Protein AF-A0A816AQZ8-F1 (afdb_monomer_lite)

InterPro domains:
  IPR000791 Acetate transporter GPR1/Ato2/SatP-like [PF01184] (12-107)
  IPR051633 Acetate Uptake Transporter [PTHR31123] (12-104)

Secondary structure (DSSP, 8-state):
---TT----TTS-HHHHHHHHHIIIIIIHHHHHHHHHHTT-HHHHHHHHHHHT----TTSS--HHHHHHHHHHHHHHHHHHHHHHHHHHTTT-HHHHHHHHHHHHHHHHHHHHHHHHHHHHHHHHHHHHHHHHHHHHHHHHTT--

Structure (mmCIF, N/CA/C/O backbone):
data_AF-A0A816AQZ8-F1
#
_entry.id   AF-A0A816AQZ8-F1
#
loop_
_atom_site.group_PDB
_atom_site.id
_atom_site.type_symbol
_atom_site.label_atom_id
_atom_site.label_alt_id
_atom_site.label_comp_id
_atom_site.label_asym_id
_atom_site.label_entity_id
_atom_site.label_seq_id
_atom_site.pdbx_PDB_ins_code
_atom_site.Cartn_x
_atom_site.Cartn_y
_atom_site.Cartn_z
_atom_site.occupancy
_atom_site.B_iso_or_equiv
_atom_site.auth_seq_id
_atom_site.auth_comp_id
_atom_site.auth_asym_id
_atom_site.auth_atom_id
_atom_site.pdbx_PDB_model_num
ATOM 1 N N . MET A 1 1 ? 8.829 12.013 -13.006 1.00 34.62 1 MET A N 1
ATOM 2 C CA . MET A 1 1 ? 8.216 11.063 -12.056 1.00 34.62 1 MET A CA 1
ATOM 3 C C . MET A 1 1 ? 6.774 10.877 -12.500 1.00 34.62 1 MET A C 1
ATOM 5 O O . MET A 1 1 ? 5.992 11.811 -12.401 1.00 34.62 1 MET A O 1
ATOM 9 N N . TYR A 1 2 ? 6.488 9.762 -13.171 1.00 32.59 2 TYR A N 1
ATOM 10 C CA . TYR A 1 2 ? 5.207 9.521 -13.833 1.00 32.59 2 TYR A CA 1
ATOM 11 C C . TYR A 1 2 ? 4.235 8.936 -12.803 1.00 32.59 2 TYR A C 1
ATOM 13 O O . TYR A 1 2 ? 4.314 7.758 -12.476 1.00 32.59 2 TYR A O 1
ATOM 21 N N . ILE A 1 3 ? 3.373 9.782 -12.241 1.00 45.16 3 ILE A N 1
ATOM 22 C CA . ILE A 1 3 ? 2.180 9.353 -11.505 1.00 45.16 3 ILE A CA 1
ATOM 23 C C . ILE A 1 3 ? 1.029 9.481 -12.505 1.00 45.16 3 ILE A C 1
ATOM 25 O O . ILE A 1 3 ? 0.840 10.543 -13.101 1.00 45.16 3 ILE A O 1
ATOM 29 N N . ALA A 1 4 ? 0.325 8.378 -12.744 1.00 57.41 4 ALA A N 1
ATOM 30 C CA . ALA A 1 4 ? -0.730 8.256 -13.740 1.00 57.41 4 ALA A CA 1
ATOM 31 C C . ALA A 1 4 ? -1.744 9.419 -13.679 1.00 57.41 4 ALA A C 1
ATOM 33 O O . ALA A 1 4 ? -2.373 9.660 -12.652 1.00 57.41 4 ALA A O 1
ATOM 34 N N . GLY A 1 5 ? -1.912 10.121 -14.806 1.00 43.41 5 GLY A N 1
ATOM 35 C CA . GLY A 1 5 ? -3.093 10.944 -15.098 1.00 43.41 5 GLY A CA 1
ATOM 36 C C . GLY A 1 5 ? -3.050 12.438 -14.752 1.00 43.41 5 GLY A C 1
ATOM 37 O O . GLY A 1 5 ? -3.930 13.159 -15.211 1.00 43.41 5 GLY A O 1
ATOM 38 N N . ALA A 1 6 ? -2.049 12.947 -14.029 1.00 41.59 6 ALA A N 1
ATOM 39 C CA . ALA A 1 6 ? -1.902 14.388 -13.794 1.00 41.59 6 ALA A CA 1
ATOM 40 C C . ALA A 1 6 ? -0.640 14.919 -14.485 1.00 41.59 6 ALA A C 1
ATOM 42 O O . ALA A 1 6 ? 0.454 14.891 -13.922 1.00 41.59 6 ALA A O 1
ATOM 43 N N . THR A 1 7 ? -0.782 15.417 -15.717 1.00 42.06 7 THR A N 1
ATOM 44 C CA . THR A 1 7 ? 0.253 16.195 -16.418 1.00 42.06 7 THR A CA 1
ATOM 45 C C . THR A 1 7 ? 0.431 17.546 -15.729 1.00 42.06 7 THR A C 1
ATOM 47 O O . THR A 1 7 ? -0.045 18.579 -16.194 1.00 42.06 7 THR A O 1
ATOM 50 N N . VAL A 1 8 ? 1.110 17.540 -14.584 1.00 50.09 8 VAL A N 1
ATOM 51 C CA . VAL A 1 8 ? 1.667 18.759 -14.008 1.00 50.09 8 VAL A CA 1
ATOM 52 C C . VAL A 1 8 ? 2.972 19.036 -14.757 1.00 50.09 8 VAL A C 1
ATOM 54 O O . VAL A 1 8 ? 3.834 18.153 -14.813 1.00 50.09 8 VAL A O 1
ATOM 57 N N . PRO A 1 9 ? 3.126 20.212 -15.386 1.00 42.53 9 PRO A N 1
ATOM 58 C CA . PRO A 1 9 ? 4.365 20.560 -16.059 1.00 42.53 9 PRO A CA 1
ATOM 59 C C . PRO A 1 9 ? 5.536 20.468 -15.073 1.00 42.53 9 PRO A C 1
ATOM 61 O O . PRO A 1 9 ? 5.436 20.877 -13.919 1.00 42.53 9 PRO A O 1
ATOM 64 N N . ILE A 1 10 ? 6.668 19.959 -15.558 1.00 52.16 10 ILE A N 1
ATOM 65 C CA . ILE A 1 10 ? 7.973 19.810 -14.878 1.00 52.16 10 ILE A CA 1
ATOM 66 C C . ILE A 1 10 ? 8.546 21.102 -14.247 1.00 52.16 10 ILE A C 1
ATOM 68 O O . ILE A 1 10 ? 9.658 21.094 -13.730 1.00 52.16 10 ILE A O 1
ATOM 72 N N . SER A 1 11 ? 7.796 22.205 -14.254 1.00 45.22 11 SER A N 1
ATOM 73 C CA . SER A 1 11 ? 8.084 23.452 -13.548 1.00 45.22 11 SER A CA 1
ATOM 74 C C . SER A 1 11 ? 7.637 23.457 -12.078 1.00 45.22 11 SER A C 1
ATOM 76 O O . SER A 1 11 ? 7.981 24.388 -11.350 1.00 45.22 11 SER A O 1
ATOM 78 N N . THR A 1 12 ? 6.909 22.444 -11.591 1.00 55.56 12 THR A N 1
ATOM 79 C CA . THR A 1 12 ? 6.636 22.315 -10.150 1.00 55.56 12 THR A CA 1
ATOM 80 C C . THR A 1 12 ? 7.819 21.698 -9.415 1.00 55.56 12 THR A C 1
ATOM 82 O O . THR A 1 12 ? 8.184 20.546 -9.638 1.00 55.56 12 THR A O 1
ATOM 85 N N . SER A 1 13 ? 8.388 22.490 -8.512 1.00 56.31 13 SER A N 1
ATOM 86 C CA . SER A 1 13 ? 9.528 22.168 -7.659 1.00 56.31 13 SER A CA 1
ATOM 87 C C . SER A 1 13 ? 9.446 20.755 -7.032 1.00 56.31 13 SER A C 1
ATOM 89 O O . SER A 1 13 ? 8.546 20.505 -6.219 1.00 56.31 13 SER A O 1
ATOM 91 N N . PRO A 1 14 ? 10.376 19.827 -7.350 1.00 61.72 14 PRO A N 1
ATOM 92 C CA . PRO A 1 14 ? 10.356 18.443 -6.852 1.00 61.72 14 PRO A CA 1
ATOM 93 C C . PRO A 1 14 ? 10.441 18.350 -5.319 1.00 61.72 14 PRO A C 1
ATOM 95 O O . PRO A 1 14 ? 10.043 17.347 -4.728 1.00 61.72 14 PRO A O 1
ATOM 98 N N . TYR A 1 15 ? 10.889 19.419 -4.657 1.00 63.31 15 TYR A N 1
ATOM 99 C CA . TYR A 1 15 ? 11.005 19.505 -3.204 1.00 63.31 15 TYR A CA 1
ATOM 100 C C . TYR A 1 15 ? 9.649 19.437 -2.483 1.00 63.31 15 TYR A C 1
ATOM 102 O O . TYR A 1 15 ? 9.572 18.888 -1.386 1.00 63.31 15 TYR A O 1
ATOM 110 N N . ILE A 1 16 ? 8.565 19.928 -3.098 1.00 70.31 16 ILE A N 1
ATOM 111 C CA . ILE A 1 16 ? 7.224 19.896 -2.483 1.00 70.31 16 ILE A CA 1
ATOM 112 C C . ILE A 1 16 ? 6.668 18.466 -2.477 1.00 70.31 16 ILE A C 1
ATOM 114 O O . ILE A 1 16 ? 6.091 18.024 -1.484 1.00 70.31 16 ILE A O 1
ATOM 118 N N . ALA A 1 17 ? 6.867 17.728 -3.573 1.00 69.25 17 ALA A N 1
ATOM 119 C CA . ALA A 1 17 ? 6.461 16.329 -3.672 1.00 69.25 17 ALA A CA 1
ATOM 120 C C . ALA A 1 17 ? 7.267 15.449 -2.704 1.00 69.25 17 ALA A C 1
ATOM 122 O O . ALA A 1 17 ? 6.688 14.623 -2.002 1.00 69.25 17 ALA A O 1
ATOM 123 N N . MET A 1 18 ? 8.578 15.694 -2.602 1.00 68.69 18 MET A N 1
ATOM 124 C CA . MET A 1 18 ? 9.461 14.990 -1.670 1.00 68.69 18 MET A CA 1
ATOM 125 C C . MET A 1 18 ? 9.086 15.257 -0.205 1.00 68.69 18 MET A C 1
ATOM 127 O O . MET A 1 18 ? 9.017 14.326 0.593 1.00 68.69 18 MET A O 1
ATOM 131 N N . GLY A 1 19 ? 8.794 16.514 0.151 1.00 71.75 19 GLY A N 1
ATOM 132 C CA . GLY A 1 19 ? 8.371 16.881 1.505 1.00 71.75 19 GLY A CA 1
ATOM 133 C C . GLY A 1 19 ? 7.027 16.261 1.887 1.00 71.75 19 GLY A C 1
ATOM 134 O O . GLY A 1 19 ? 6.886 15.710 2.975 1.00 71.75 19 GLY A O 1
ATOM 135 N N . ARG A 1 20 ? 6.045 16.281 0.979 1.00 73.81 20 ARG A N 1
ATOM 136 C CA . ARG A 1 20 ? 4.748 15.634 1.216 1.00 73.81 20 ARG A CA 1
ATOM 137 C C . ARG A 1 20 ? 4.869 14.136 1.416 1.00 73.81 20 ARG A C 1
ATOM 139 O O .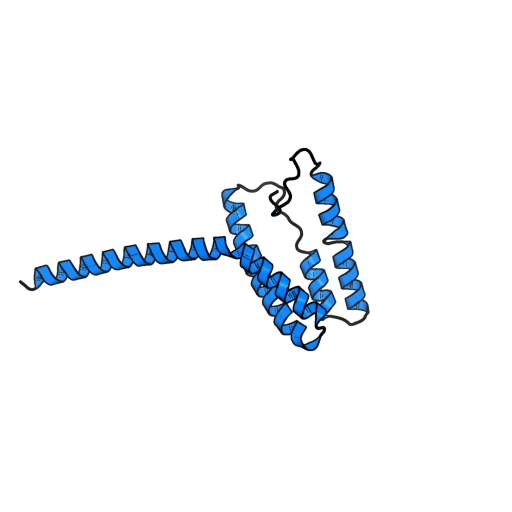 ARG A 1 20 ? 4.258 13.631 2.351 1.00 73.81 20 ARG A O 1
ATOM 146 N N . ALA A 1 21 ? 5.650 13.472 0.563 1.00 70.00 21 ALA A N 1
ATOM 147 C CA . ALA A 1 21 ? 5.919 12.059 0.729 1.00 70.00 21 ALA A CA 1
ATOM 148 C C . ALA A 1 21 ? 6.490 11.846 2.135 1.00 70.00 21 ALA A C 1
ATOM 150 O O . ALA A 1 21 ? 5.833 11.214 2.957 1.00 70.00 21 ALA A O 1
ATOM 151 N N . LEU A 1 22 ? 7.660 12.429 2.447 1.00 74.62 22 LEU A N 1
ATOM 152 C CA . LEU A 1 22 ? 8.399 12.195 3.704 1.00 74.62 22 LEU A CA 1
ATOM 153 C C . LEU A 1 22 ? 7.573 12.424 4.971 1.00 74.62 22 LEU A C 1
ATOM 155 O O . LEU A 1 22 ? 7.665 11.650 5.925 1.00 74.62 22 LEU A O 1
ATOM 159 N N . PHE A 1 23 ? 6.757 13.472 4.990 1.00 78.25 23 PHE A N 1
ATOM 160 C CA . PHE A 1 23 ? 5.984 13.804 6.178 1.00 78.25 23 PHE A CA 1
ATOM 161 C C . PHE A 1 23 ? 4.639 13.076 6.237 1.00 78.25 23 PHE A C 1
ATOM 163 O O . PHE A 1 23 ? 4.351 12.436 7.248 1.00 78.25 23 PHE A O 1
ATOM 170 N N . TYR A 1 24 ? 3.812 13.157 5.193 1.00 79.00 24 TYR A N 1
ATOM 171 C CA . TYR A 1 24 ? 2.434 12.661 5.248 1.00 79.00 24 TYR A CA 1
ATOM 172 C C . TYR A 1 24 ? 2.344 11.156 4.977 1.00 79.00 24 TYR A C 1
ATOM 174 O O . TYR A 1 24 ? 1.778 10.432 5.794 1.00 79.00 24 TYR A O 1
ATOM 182 N N . ASP A 1 25 ? 2.972 10.685 3.896 1.00 75.25 25 ASP A N 1
ATOM 183 C CA . ASP A 1 25 ? 2.910 9.281 3.462 1.00 75.25 25 ASP A CA 1
ATOM 184 C C . ASP A 1 25 ? 3.832 8.359 4.271 1.00 75.25 25 ASP A C 1
ATOM 186 O O . ASP A 1 25 ? 3.863 7.159 4.022 1.00 75.25 25 ASP A O 1
ATOM 190 N N . GLY A 1 26 ? 4.572 8.873 5.262 1.00 80.88 26 GLY A N 1
ATOM 191 C CA . GLY A 1 26 ? 5.244 7.955 6.172 1.00 80.88 26 GLY A CA 1
ATOM 192 C C . GLY A 1 26 ? 5.555 8.418 7.580 1.00 80.88 26 GLY A C 1
ATOM 193 O O . GLY A 1 26 ? 5.282 7.626 8.470 1.00 80.88 26 GLY A O 1
ATOM 194 N N . LEU A 1 27 ? 6.019 9.639 7.883 1.00 85.50 27 LEU A N 1
ATOM 195 C CA . LEU A 1 27 ? 6.240 9.972 9.305 1.00 85.50 27 LEU A CA 1
ATOM 196 C C . LEU A 1 27 ? 4.922 9.989 10.095 1.00 85.50 27 LEU A C 1
ATOM 198 O O . LEU A 1 27 ? 4.798 9.318 11.118 1.00 85.50 27 LEU A O 1
ATOM 202 N N . ILE A 1 28 ? 3.921 10.725 9.607 1.00 89.12 28 ILE A N 1
ATOM 203 C CA . ILE A 1 28 ? 2.610 10.802 10.263 1.00 89.12 28 ILE A CA 1
ATOM 204 C C . ILE A 1 28 ? 1.900 9.447 10.226 1.00 89.12 28 ILE A C 1
ATOM 206 O O . ILE A 1 28 ? 1.331 9.025 11.233 1.00 89.12 28 ILE A O 1
ATOM 210 N N . GLN A 1 29 ? 1.977 8.735 9.102 1.00 89.25 29 GLN A N 1
ATOM 211 C CA . GLN A 1 29 ? 1.364 7.416 8.963 1.00 89.25 29 GLN A CA 1
ATOM 212 C C . GLN A 1 29 ? 2.012 6.362 9.879 1.00 89.25 29 GLN A C 1
ATOM 214 O O . GLN A 1 29 ? 1.308 5.554 10.483 1.00 89.25 29 GLN A O 1
ATOM 219 N N . PHE A 1 30 ? 3.332 6.404 10.062 1.00 89.44 30 PHE A N 1
ATOM 220 C CA . PHE A 1 30 ? 4.047 5.539 11.001 1.00 89.44 30 PHE A CA 1
ATOM 221 C C . PHE A 1 30 ? 3.659 5.836 12.452 1.00 89.44 30 PHE A C 1
ATOM 223 O O . PHE A 1 30 ? 3.367 4.915 13.215 1.00 89.44 30 PHE A O 1
ATOM 230 N N . LEU A 1 31 ? 3.582 7.120 12.826 1.00 90.19 31 LEU A N 1
ATOM 231 C CA . LEU A 1 31 ? 3.123 7.528 14.157 1.00 90.19 31 LEU A CA 1
ATOM 232 C C . LEU A 1 31 ? 1.684 7.069 14.425 1.00 90.19 31 LEU A C 1
ATOM 234 O O . LEU A 1 31 ? 1.404 6.558 15.508 1.00 90.19 31 LEU A O 1
ATOM 238 N N . ALA A 1 32 ? 0.789 7.174 13.437 1.00 89.25 32 ALA A N 1
ATOM 239 C CA . ALA A 1 32 ? -0.567 6.639 13.544 1.00 89.25 32 ALA A CA 1
ATOM 240 C C . ALA A 1 32 ? -0.568 5.117 13.795 1.00 89.25 32 ALA A C 1
ATOM 242 O O . ALA A 1 32 ? -1.313 4.635 14.647 1.00 89.25 32 ALA A O 1
ATOM 243 N N . GLY A 1 33 ? 0.320 4.368 13.131 1.00 88.81 33 GLY A N 1
ATOM 244 C CA . GLY A 1 33 ? 0.524 2.939 13.391 1.00 88.81 33 GLY A CA 1
ATOM 245 C C . GLY A 1 33 ? 0.980 2.632 14.820 1.00 88.81 33 GLY A C 1
ATOM 246 O O . GLY A 1 33 ? 0.459 1.710 15.447 1.00 88.81 33 GLY A O 1
ATOM 247 N N . LEU A 1 34 ? 1.903 3.423 15.373 1.00 91.31 34 LEU A N 1
ATOM 248 C CA . LEU A 1 34 ? 2.381 3.260 16.752 1.00 91.31 34 LEU A CA 1
ATOM 249 C C . LEU A 1 34 ? 1.301 3.574 17.799 1.00 91.31 34 LEU A C 1
ATOM 251 O O . LEU A 1 34 ? 1.232 2.904 18.836 1.00 91.31 34 LEU A O 1
ATOM 255 N N . PHE A 1 35 ? 0.436 4.554 17.530 1.00 91.12 35 PHE A N 1
ATOM 256 C CA . PHE A 1 35 ? -0.706 4.843 18.398 1.00 91.12 35 PHE A CA 1
ATOM 257 C C . PHE A 1 35 ? -1.727 3.701 18.393 1.00 91.12 35 PHE A C 1
ATOM 259 O O . PHE A 1 35 ? -2.186 3.300 19.460 1.00 91.12 35 PHE A O 1
ATOM 266 N N . GLU A 1 36 ? -2.017 3.109 17.234 1.00 89.62 36 GLU A N 1
ATOM 267 C CA . GLU A 1 36 ? -2.883 1.923 17.142 1.00 89.62 36 GLU A CA 1
ATOM 268 C C . GLU A 1 36 ? -2.279 0.697 17.848 1.00 89.62 36 GLU A C 1
ATOM 270 O O . GLU A 1 36 ? -2.993 -0.048 18.521 1.00 89.62 36 GLU A O 1
ATOM 275 N N . LEU A 1 37 ? -0.954 0.526 17.785 1.00 89.81 37 LEU A N 1
ATOM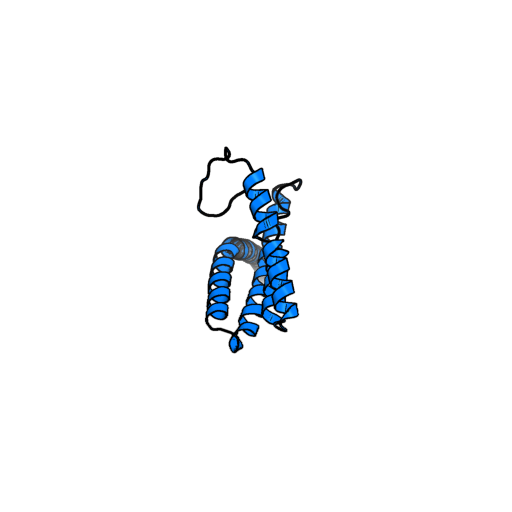 276 C CA . LEU A 1 37 ? -0.225 -0.482 18.570 1.00 89.81 37 LEU A CA 1
ATOM 277 C C . LEU A 1 37 ? -0.395 -0.255 20.079 1.00 89.81 37 LEU A C 1
ATOM 279 O O . LEU A 1 37 ? -0.612 -1.207 20.826 1.00 89.81 37 LEU A O 1
ATOM 283 N N . SER A 1 38 ? -0.358 1.004 20.519 1.00 87.50 38 SER A N 1
ATOM 284 C CA . SER A 1 38 ? -0.546 1.380 21.928 1.00 87.50 38 SER A CA 1
ATOM 285 C C . SER A 1 38 ? -1.979 1.136 22.425 1.00 87.50 38 SER A C 1
ATOM 287 O O . SER A 1 38 ? -2.184 0.922 23.617 1.00 87.50 38 SER A O 1
ATOM 289 N N . LEU A 1 39 ? -2.963 1.126 21.520 1.00 89.00 39 LEU A N 1
ATOM 290 C CA . LEU A 1 39 ? -4.367 0.802 21.801 1.00 89.00 39 LEU A CA 1
ATOM 291 C C . LEU A 1 39 ? -4.666 -0.710 21.729 1.00 89.00 39 LEU A C 1
ATOM 293 O O . LEU A 1 39 ? -5.782 -1.125 22.037 1.00 89.00 39 LEU A O 1
ATOM 297 N N . GLY A 1 40 ? -3.686 -1.539 21.345 1.00 86.00 40 GLY A N 1
ATOM 298 C CA . GLY A 1 40 ? -3.821 -2.998 21.231 1.00 86.00 40 GLY A CA 1
ATOM 299 C C . GLY A 1 40 ? -4.259 -3.505 19.849 1.00 86.00 40 GLY A C 1
ATOM 300 O O . GLY A 1 40 ? -4.448 -4.711 19.668 1.00 86.00 40 GLY A O 1
ATOM 301 N N . ASN A 1 41 ? -4.380 -2.624 18.851 1.00 85.88 41 ASN A N 1
ATOM 302 C CA . ASN A 1 41 ? -4.810 -2.970 17.494 1.00 85.88 41 ASN A CA 1
ATOM 303 C C . ASN A 1 41 ? -3.617 -3.320 16.589 1.00 85.88 41 ASN A C 1
ATOM 305 O O . ASN A 1 41 ? -3.193 -2.544 15.731 1.00 85.88 41 ASN A O 1
ATOM 309 N N . ASN A 1 42 ? -3.105 -4.545 16.729 1.00 87.00 42 ASN A N 1
ATOM 310 C CA . ASN A 1 42 ? -1.927 -5.009 15.980 1.00 87.00 42 ASN A CA 1
ATOM 311 C C . ASN A 1 42 ? -2.132 -5.050 14.452 1.00 87.00 42 ASN A C 1
ATOM 313 O O . ASN A 1 42 ? -1.186 -4.847 13.693 1.00 87.00 42 ASN A O 1
ATOM 317 N N . PHE A 1 43 ? -3.363 -5.301 13.993 1.00 86.50 43 PHE A N 1
ATOM 318 C CA . PHE A 1 43 ? -3.671 -5.419 12.565 1.00 86.50 43 PHE A CA 1
ATOM 319 C C . PHE A 1 43 ? -3.500 -4.084 11.825 1.00 86.50 43 PHE A C 1
ATOM 321 O O . PHE A 1 43 ? -2.749 -4.007 10.855 1.00 86.50 43 PHE A O 1
ATOM 328 N N . HIS A 1 44 ? -4.139 -3.013 12.309 1.00 82.75 44 HIS A N 1
ATOM 329 C CA . HIS A 1 44 ? -4.028 -1.685 11.692 1.00 82.75 44 HIS A CA 1
ATOM 330 C C . HIS A 1 44 ? -2.622 -1.110 11.823 1.00 82.75 44 HIS A C 1
ATOM 332 O O . HIS A 1 44 ? -2.124 -0.492 10.885 1.00 82.75 44 HIS A O 1
ATOM 338 N N . ALA A 1 45 ? -1.959 -1.365 12.950 1.00 87.44 45 ALA A N 1
ATOM 339 C CA . ALA A 1 45 ? -0.592 -0.922 13.154 1.00 87.44 45 ALA A CA 1
ATOM 340 C C . ALA A 1 45 ? 0.374 -1.520 12.122 1.00 87.44 45 ALA A C 1
ATOM 342 O O . ALA A 1 45 ? 1.182 -0.798 11.542 1.00 87.44 45 ALA A O 1
ATOM 343 N N . PHE A 1 46 ? 0.257 -2.820 11.831 1.00 88.75 46 PHE A N 1
ATOM 344 C CA . PHE A 1 46 ? 1.096 -3.475 10.827 1.00 88.75 46 PHE A CA 1
ATOM 345 C C . PHE A 1 46 ? 0.852 -2.918 9.422 1.00 88.75 46 PHE A C 1
ATOM 347 O O . PHE A 1 46 ? 1.798 -2.698 8.664 1.00 88.75 46 PHE A O 1
ATOM 354 N N . ILE A 1 47 ? -0.409 -2.632 9.099 1.00 89.06 47 ILE A N 1
ATOM 355 C CA . ILE A 1 47 ? -0.802 -1.991 7.846 1.00 89.06 47 ILE A CA 1
ATOM 356 C C . ILE A 1 47 ? -0.152 -0.607 7.754 1.00 89.06 47 ILE A C 1
ATOM 358 O O . ILE A 1 47 ? 0.633 -0.364 6.840 1.00 89.06 47 ILE A O 1
ATOM 362 N N . PHE A 1 48 ? -0.405 0.284 8.713 1.00 88.62 48 PHE A N 1
ATOM 363 C CA . PHE A 1 48 ? 0.099 1.659 8.674 1.00 88.62 48 PHE A CA 1
ATOM 364 C C . PHE A 1 48 ? 1.624 1.739 8.659 1.00 88.62 48 PHE A C 1
ATOM 366 O O . PHE A 1 48 ? 2.173 2.502 7.868 1.00 88.62 48 PHE A O 1
ATOM 373 N N . CYS A 1 49 ? 2.317 0.906 9.435 1.00 87.88 49 CYS A N 1
ATOM 374 C CA . CYS A 1 49 ? 3.777 0.837 9.398 1.00 87.88 49 CYS A CA 1
ATOM 375 C C . CYS A 1 49 ? 4.313 0.330 8.047 1.00 87.88 49 CYS A C 1
ATOM 377 O O . CYS A 1 49 ? 5.353 0.803 7.594 1.00 87.88 49 CYS A O 1
ATOM 379 N N . SER A 1 50 ? 3.610 -0.598 7.387 1.00 88.00 50 SER A N 1
ATOM 380 C CA . SER A 1 50 ? 4.008 -1.112 6.068 1.00 88.00 50 SER A CA 1
ATOM 381 C C . SER A 1 50 ? 3.787 -0.078 4.960 1.00 88.00 50 SER A C 1
ATOM 383 O O . SER A 1 50 ? 4.662 0.130 4.127 1.00 88.00 50 SER A O 1
ATOM 385 N N . TYR A 1 51 ? 2.655 0.630 4.964 1.00 86.06 51 TYR A N 1
ATOM 386 C CA . TYR A 1 51 ? 2.416 1.707 3.996 1.00 86.06 51 TYR A CA 1
ATOM 387 C C . TYR A 1 51 ? 3.362 2.899 4.221 1.00 86.06 51 TYR A C 1
ATOM 389 O O . TYR A 1 51 ? 3.879 3.454 3.254 1.00 86.06 51 TYR A O 1
ATOM 397 N N . ALA A 1 52 ? 3.703 3.205 5.477 1.00 85.12 52 ALA A N 1
ATOM 398 C CA . ALA A 1 52 ? 4.664 4.252 5.813 1.00 85.12 52 ALA A CA 1
ATOM 399 C C . ALA A 1 52 ? 6.102 3.956 5.354 1.00 85.12 52 ALA A C 1
ATOM 401 O O . AL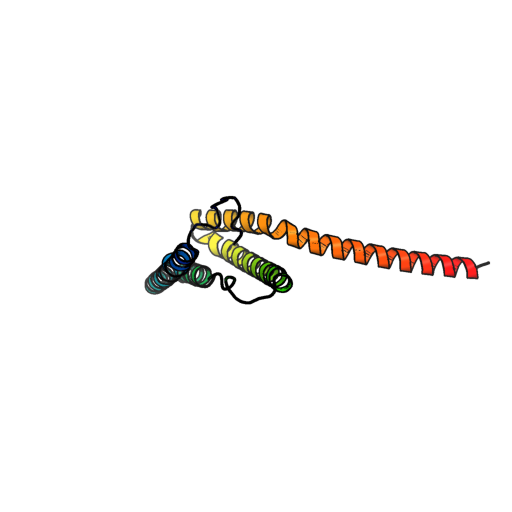A A 1 52 ? 6.881 4.878 5.132 1.00 85.12 52 ALA A O 1
ATOM 402 N N . SER A 1 53 ? 6.486 2.682 5.219 1.00 77.56 53 SER A N 1
ATOM 403 C CA . SER A 1 53 ? 7.819 2.299 4.734 1.00 77.56 53 SER A CA 1
ATOM 404 C C . SER A 1 53 ? 7.927 2.305 3.208 1.00 77.56 53 SER A C 1
ATOM 406 O O . SER A 1 53 ? 9.029 2.188 2.670 1.00 77.56 53 SER A O 1
ATOM 408 N N . THR A 1 54 ? 6.811 2.512 2.501 1.00 74.12 54 THR A N 1
ATOM 409 C CA . THR A 1 54 ? 6.714 2.499 1.031 1.00 74.12 54 THR A CA 1
ATOM 410 C C . THR A 1 54 ? 7.257 3.798 0.405 1.00 74.12 54 THR A C 1
ATOM 412 O O . THR A 1 54 ? 6.823 4.243 -0.659 1.00 74.12 54 THR A O 1
ATOM 415 N N . PHE A 1 55 ? 8.218 4.436 1.075 1.00 63.91 55 PHE A N 1
ATOM 416 C CA . PHE A 1 55 ? 8.890 5.633 0.608 1.00 63.91 55 PHE A CA 1
ATOM 417 C C . PHE A 1 55 ? 9.563 5.387 -0.737 1.00 63.91 55 PHE A C 1
ATOM 419 O O . PHE A 1 55 ? 10.407 4.507 -0.881 1.00 63.91 55 PHE A O 1
ATOM 426 N N . ASN A 1 56 ? 9.196 6.187 -1.738 1.00 58.88 56 ASN A N 1
ATOM 427 C CA . ASN A 1 56 ? 9.776 6.111 -3.073 1.00 58.88 56 ASN A CA 1
ATOM 428 C C . ASN A 1 56 ? 11.265 6.508 -3.036 1.00 58.88 56 ASN A C 1
ATOM 430 O O . ASN A 1 56 ? 11.617 7.668 -3.239 1.00 58.88 56 ASN A O 1
ATOM 434 N N . PHE A 1 57 ? 12.154 5.526 -2.863 1.00 53.12 57 PHE A N 1
ATOM 435 C CA . PHE A 1 57 ? 13.613 5.663 -3.011 1.00 53.12 57 PHE A CA 1
ATOM 436 C C . PHE A 1 57 ? 14.056 5.996 -4.450 1.00 53.12 57 PHE A C 1
ATOM 438 O O . PHE A 1 57 ? 15.240 6.145 -4.736 1.00 53.12 57 PHE A O 1
ATOM 445 N N . LEU A 1 58 ? 13.112 6.130 -5.381 1.00 52.31 58 LEU A N 1
ATOM 446 C CA . LEU A 1 58 ? 13.358 6.164 -6.817 1.00 52.31 58 LEU A CA 1
ATOM 447 C C . LEU A 1 58 ? 13.804 7.521 -7.381 1.00 52.31 58 LEU A C 1
ATOM 449 O O . LEU A 1 58 ? 13.781 7.716 -8.596 1.00 52.31 58 LEU A O 1
ATOM 453 N N . SER A 1 59 ? 14.176 8.475 -6.527 1.00 53.94 59 SER A N 1
ATOM 454 C CA . SER A 1 59 ? 14.452 9.849 -6.957 1.00 53.94 59 SER A CA 1
ATOM 455 C C . SER A 1 59 ? 15.939 10.191 -7.113 1.00 53.94 59 SER A C 1
ATOM 457 O O . SER A 1 59 ? 16.268 11.366 -7.273 1.00 53.94 59 SER A O 1
ATOM 459 N N . GLY A 1 60 ? 16.845 9.207 -7.132 1.00 54.97 60 GLY A N 1
ATOM 460 C CA . GLY A 1 60 ? 18.251 9.475 -7.431 1.00 54.97 60 GLY A CA 1
ATOM 461 C C . GLY A 1 60 ? 19.080 8.237 -7.771 1.00 54.97 60 GLY A C 1
ATOM 462 O O . GLY A 1 60 ? 19.117 7.284 -7.008 1.00 54.97 60 GLY A O 1
ATOM 463 N N . VAL A 1 61 ? 19.834 8.328 -8.872 1.00 52.06 61 VAL A N 1
ATOM 464 C CA . VAL A 1 61 ? 21.078 7.568 -9.117 1.00 52.06 61 VAL A CA 1
ATOM 465 C C . VAL A 1 61 ? 20.930 6.081 -9.487 1.00 52.06 61 VAL A C 1
ATOM 467 O O . VAL A 1 61 ? 21.724 5.253 -9.058 1.00 52.06 61 VAL A O 1
ATOM 470 N N . ILE A 1 62 ? 19.972 5.709 -10.339 1.00 56.12 62 ILE A N 1
ATOM 471 C CA . ILE A 1 62 ? 20.004 4.388 -10.993 1.00 56.12 62 ILE A CA 1
ATOM 472 C C . ILE A 1 62 ? 19.654 4.494 -12.470 1.00 56.12 62 ILE A C 1
ATOM 474 O O . ILE A 1 62 ? 18.753 5.231 -12.865 1.00 56.12 62 ILE A O 1
ATOM 478 N N . ASP A 1 63 ? 20.414 3.753 -13.270 1.00 60.66 63 ASP A N 1
ATOM 479 C CA . ASP A 1 63 ? 20.252 3.640 -14.711 1.00 60.66 63 ASP A CA 1
ATOM 480 C C . ASP A 1 63 ? 18.816 3.208 -15.058 1.00 60.66 63 ASP A C 1
ATOM 482 O O . ASP A 1 63 ? 18.244 2.310 -14.425 1.00 60.66 63 ASP A O 1
ATOM 486 N N . THR A 1 64 ? 18.215 3.870 -16.049 1.00 64.50 64 THR A N 1
ATOM 487 C CA . THR A 1 64 ? 16.767 3.776 -16.328 1.00 64.50 64 THR A CA 1
ATOM 488 C C . THR A 1 64 ? 16.319 2.344 -16.625 1.00 64.50 64 THR A C 1
ATOM 490 O O . THR A 1 64 ? 15.218 1.948 -16.258 1.00 64.50 64 THR A O 1
ATOM 493 N N . SER A 1 65 ? 17.195 1.525 -17.208 1.00 62.88 65 SER A N 1
ATOM 494 C CA . SER A 1 65 ? 16.908 0.132 -17.566 1.00 62.88 65 SER A CA 1
ATOM 495 C C . SER A 1 65 ? 16.763 -0.812 -16.361 1.00 62.88 65 SER A C 1
ATOM 497 O O . SER A 1 65 ? 15.975 -1.761 -16.411 1.00 62.88 65 SER A O 1
ATOM 499 N N . VAL A 1 66 ? 17.492 -0.563 -15.269 1.00 67.31 66 VAL A N 1
ATOM 500 C CA . VAL A 1 66 ? 17.439 -1.372 -14.036 1.00 67.31 66 VAL A CA 1
ATOM 501 C C . VAL A 1 66 ? 16.249 -0.955 -13.171 1.00 67.31 66 VAL A C 1
ATOM 503 O O . VAL A 1 66 ? 15.639 -1.788 -12.498 1.00 67.31 66 VAL A O 1
ATOM 506 N N . GLN A 1 67 ? 15.875 0.323 -13.242 1.00 67.50 67 GLN A N 1
ATOM 507 C CA . GLN A 1 67 ? 14.798 0.909 -12.454 1.00 67.50 67 GLN A CA 1
ATOM 508 C C . GLN A 1 67 ? 13.433 0.266 -12.744 1.00 67.50 67 GLN A C 1
ATOM 510 O O . GLN A 1 67 ? 12.720 -0.076 -11.803 1.00 67.50 67 GLN A O 1
ATOM 515 N N . TYR A 1 68 ? 13.091 0.027 -14.015 1.00 68.31 68 TYR A N 1
ATOM 516 C CA . TYR A 1 68 ? 11.814 -0.610 -14.370 1.00 68.31 68 TYR A CA 1
ATOM 517 C C . TYR A 1 68 ? 11.713 -2.051 -13.849 1.00 68.31 68 TYR A C 1
ATOM 519 O O . TYR A 1 68 ? 10.711 -2.415 -13.245 1.00 68.31 68 TYR A O 1
ATOM 527 N N . LYS A 1 69 ? 12.785 -2.846 -13.969 1.00 70.62 69 LYS A N 1
ATOM 528 C CA . LYS A 1 69 ? 12.801 -4.229 -13.456 1.00 70.62 69 LYS A CA 1
ATOM 529 C C . LYS A 1 69 ? 12.673 -4.288 -11.933 1.00 70.62 69 LYS A C 1
ATOM 531 O O . LYS A 1 69 ? 11.998 -5.168 -11.406 1.00 70.62 69 LYS A O 1
ATOM 536 N N . ALA A 1 70 ? 13.329 -3.370 -11.224 1.00 72.94 70 ALA A N 1
ATOM 537 C CA . ALA A 1 70 ? 13.238 -3.290 -9.769 1.00 72.94 70 ALA A CA 1
ATOM 538 C C . ALA A 1 70 ? 11.831 -2.871 -9.308 1.00 72.94 70 ALA A C 1
ATOM 540 O O . ALA A 1 70 ? 11.315 -3.428 -8.339 1.00 72.94 70 ALA A O 1
ATOM 541 N N . LEU A 1 71 ? 11.196 -1.938 -10.026 1.00 75.50 71 LEU A N 1
ATOM 542 C CA . LEU A 1 71 ? 9.813 -1.532 -9.776 1.00 75.50 71 LEU A CA 1
ATOM 543 C C . LEU A 1 71 ? 8.824 -2.681 -9.991 1.00 75.50 71 LEU A C 1
ATOM 545 O O . LEU A 1 71 ? 7.938 -2.875 -9.163 1.00 75.50 71 LEU A O 1
ATOM 549 N N . ASP A 1 72 ? 8.989 -3.473 -11.049 1.00 74.19 72 ASP A N 1
ATOM 550 C CA . ASP A 1 72 ? 8.100 -4.606 -11.326 1.00 74.19 72 ASP A CA 1
ATOM 551 C C . ASP A 1 72 ? 8.139 -5.643 -10.192 1.00 74.19 72 ASP A C 1
ATOM 553 O O . ASP A 1 72 ? 7.097 -6.075 -9.695 1.00 74.19 72 ASP A O 1
ATOM 557 N N . VAL A 1 73 ? 9.342 -5.998 -9.719 1.00 78.00 73 VAL A N 1
ATOM 558 C CA . VAL A 1 73 ? 9.521 -6.917 -8.578 1.00 78.00 73 VAL A CA 1
ATOM 559 C C . VAL A 1 73 ? 8.919 -6.334 -7.297 1.00 78.00 73 VAL A C 1
ATOM 561 O O . VAL A 1 73 ? 8.272 -7.053 -6.532 1.00 78.00 73 VAL A O 1
ATOM 564 N N . PHE A 1 74 ? 9.083 -5.029 -7.079 1.00 81.69 74 PHE A N 1
ATOM 565 C CA . PHE A 1 74 ? 8.490 -4.323 -5.949 1.00 81.69 74 PHE A CA 1
ATOM 566 C C . PHE A 1 74 ? 6.952 -4.389 -5.967 1.00 81.69 74 PHE A C 1
ATOM 568 O O . PHE A 1 74 ? 6.345 -4.762 -4.960 1.00 81.69 74 PHE A O 1
ATOM 575 N N . TYR A 1 75 ? 6.310 -4.121 -7.109 1.00 79.62 75 TYR A N 1
ATOM 576 C CA . TYR A 1 75 ? 4.849 -4.189 -7.237 1.00 79.62 75 TYR A CA 1
ATOM 577 C C . TYR A 1 75 ? 4.296 -5.617 -7.113 1.00 79.62 75 TYR A C 1
ATOM 579 O O . TYR A 1 75 ? 3.211 -5.804 -6.551 1.00 79.62 75 TYR A O 1
ATOM 587 N N . VAL A 1 76 ? 5.034 -6.637 -7.565 1.00 82.25 76 VAL A N 1
ATOM 588 C CA . VAL A 1 76 ? 4.665 -8.048 -7.339 1.00 82.25 76 VAL A CA 1
ATOM 589 C C . VAL A 1 76 ? 4.689 -8.380 -5.844 1.00 82.25 76 VAL A C 1
ATOM 591 O O . VAL A 1 76 ? 3.718 -8.937 -5.327 1.00 82.25 76 VAL A O 1
ATOM 594 N N . GLY A 1 77 ? 5.742 -7.980 -5.124 1.00 84.44 77 GLY A N 1
ATOM 595 C CA . GLY A 1 77 ? 5.810 -8.140 -3.668 1.00 84.44 77 GLY A CA 1
ATOM 596 C C . GLY A 1 77 ? 4.651 -7.438 -2.951 1.00 84.44 77 GLY A C 1
ATOM 597 O O . GLY A 1 77 ? 4.008 -8.022 -2.075 1.00 84.44 77 GLY A O 1
ATOM 598 N N . TRP A 1 78 ? 4.317 -6.221 -3.386 1.00 85.19 78 TRP A N 1
ATOM 599 C CA . TRP A 1 78 ? 3.211 -5.443 -2.820 1.00 85.19 78 TRP A CA 1
ATOM 600 C C . TRP A 1 78 ? 1.831 -6.050 -3.094 1.00 85.19 78 TRP A C 1
ATOM 602 O O . TRP A 1 78 ? 0.923 -5.958 -2.264 1.00 85.19 78 TRP A O 1
ATOM 612 N N . THR A 1 79 ? 1.679 -6.736 -4.226 1.00 85.94 79 THR A N 1
ATOM 613 C CA . THR A 1 79 ? 0.458 -7.476 -4.567 1.00 85.94 79 THR A CA 1
ATOM 614 C C . THR A 1 79 ? 0.249 -8.659 -3.621 1.00 85.94 79 THR A C 1
ATOM 616 O O . THR A 1 79 ? -0.850 -8.834 -3.093 1.00 85.94 79 THR A O 1
ATOM 619 N N . ILE A 1 80 ? 1.305 -9.432 -3.337 1.00 86.56 80 ILE A N 1
ATOM 620 C CA . ILE A 1 80 ? 1.247 -10.565 -2.394 1.00 86.56 80 ILE A CA 1
ATOM 621 C C . ILE A 1 80 ? 0.921 -10.069 -0.980 1.00 86.56 80 ILE A C 1
ATOM 623 O O . ILE A 1 80 ? 0.057 -10.633 -0.307 1.00 86.56 80 ILE A O 1
ATOM 627 N N . PHE A 1 81 ? 1.567 -8.983 -0.550 1.00 89.00 81 PHE A N 1
ATOM 628 C CA . PHE A 1 81 ? 1.290 -8.344 0.736 1.00 89.00 81 PHE A CA 1
ATOM 629 C C . PHE A 1 81 ? -0.178 -7.906 0.853 1.00 89.00 81 PHE A C 1
ATOM 631 O O . PHE A 1 81 ? -0.853 -8.230 1.831 1.00 89.00 81 PHE A O 1
ATOM 638 N N . THR A 1 82 ? -0.699 -7.225 -0.170 1.00 88.19 82 THR A N 1
ATOM 639 C CA . THR A 1 82 ? -2.091 -6.752 -0.205 1.00 88.19 82 THR A CA 1
ATOM 640 C C . THR A 1 82 ? -3.078 -7.919 -0.181 1.00 88.19 82 THR A C 1
ATOM 642 O O . THR A 1 82 ? -4.091 -7.851 0.513 1.00 88.19 82 THR A O 1
ATOM 645 N N . LEU A 1 83 ? -2.779 -9.015 -0.884 1.00 86.69 83 LEU A N 1
ATOM 646 C CA . LEU A 1 83 ? -3.606 -10.221 -0.868 1.00 86.69 83 LEU A CA 1
ATOM 647 C C . LEU A 1 83 ? -3.650 -10.861 0.528 1.00 86.69 83 LEU A C 1
ATOM 649 O O . LEU A 1 83 ? -4.724 -11.236 1.001 1.00 86.69 83 LEU A O 1
ATOM 653 N N . ALA A 1 84 ? -2.508 -10.939 1.215 1.00 88.19 84 ALA A N 1
ATOM 654 C CA . ALA A 1 84 ? -2.450 -11.427 2.591 1.00 88.19 84 ALA A CA 1
ATOM 655 C C . ALA A 1 84 ? -3.263 -10.532 3.548 1.00 88.19 84 ALA A C 1
ATOM 657 O O . ALA A 1 84 ? -4.014 -11.044 4.383 1.00 88.19 84 ALA A O 1
ATOM 658 N N . MET A 1 85 ? -3.182 -9.206 3.385 1.00 88.19 85 MET A N 1
ATOM 659 C CA . MET A 1 85 ? -3.983 -8.251 4.162 1.00 88.19 85 MET A CA 1
ATOM 660 C C . MET A 1 85 ? -5.478 -8.353 3.874 1.00 88.19 85 MET A C 1
ATOM 662 O O . MET A 1 85 ? -6.282 -8.266 4.802 1.00 88.19 85 MET A O 1
ATOM 666 N N . LEU A 1 86 ? -5.861 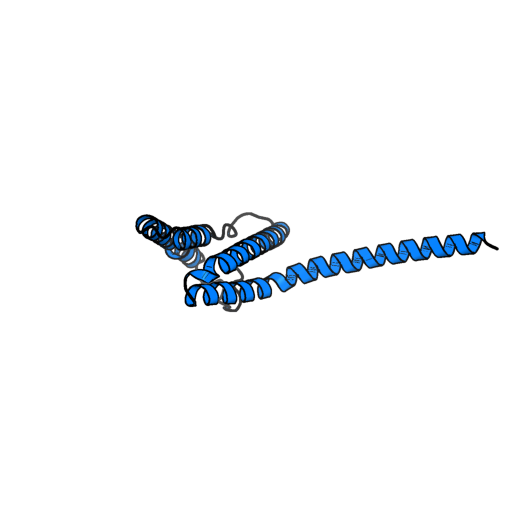-8.605 2.621 1.00 86.44 86 LEU A N 1
ATOM 667 C CA . LEU A 1 86 ? -7.254 -8.814 2.243 1.00 86.44 86 LEU A CA 1
ATOM 668 C C . LEU A 1 86 ? -7.840 -10.026 2.981 1.00 86.44 86 LEU A C 1
ATOM 670 O O . LEU A 1 86 ? -8.904 -9.903 3.587 1.00 86.44 86 LEU A O 1
ATOM 674 N N . ILE A 1 87 ? -7.119 -11.153 3.020 1.00 86.56 87 ILE A N 1
ATOM 675 C CA . ILE A 1 87 ? -7.540 -12.361 3.754 1.00 86.56 87 ILE A CA 1
ATOM 676 C C . ILE A 1 87 ? -7.664 -12.076 5.258 1.00 86.56 87 ILE A C 1
ATOM 678 O O . ILE A 1 87 ? -8.658 -12.447 5.886 1.00 86.56 87 ILE A O 1
ATOM 682 N N . ALA A 1 88 ? -6.688 -11.380 5.842 1.00 85.19 88 ALA A N 1
ATOM 683 C CA . ALA A 1 88 ? -6.707 -11.023 7.259 1.00 85.19 88 ALA A CA 1
ATOM 684 C C . ALA A 1 88 ? -7.828 -10.021 7.617 1.00 85.19 88 ALA A C 1
ATOM 686 O O . ALA A 1 88 ? -8.349 -10.050 8.733 1.00 85.19 88 ALA A O 1
ATOM 687 N N . SER A 1 89 ? -8.257 -9.183 6.666 1.00 85.75 89 SER A N 1
ATOM 688 C CA . SER A 1 89 ? -9.309 -8.174 6.868 1.00 85.75 89 SER A CA 1
ATOM 689 C C . SER A 1 89 ? -10.742 -8.729 6.898 1.00 85.75 89 SER A C 1
ATOM 691 O O . SER A 1 89 ? -11.657 -8.021 7.313 1.00 85.75 89 SER A O 1
ATOM 693 N N . ILE A 1 90 ? -10.958 -10.001 6.531 1.00 83.44 90 ILE A N 1
ATOM 694 C CA . ILE A 1 90 ? -12.301 -10.609 6.401 1.00 83.44 90 ILE A CA 1
ATOM 695 C C . ILE A 1 90 ? -13.128 -10.523 7.700 1.00 83.44 90 ILE A C 1
ATOM 697 O O . ILE A 1 90 ? -14.355 -10.481 7.647 1.00 83.44 90 ILE A O 1
ATOM 701 N N . ARG A 1 91 ? -12.480 -10.479 8.873 1.00 81.75 91 ARG A N 1
ATOM 702 C CA . ARG A 1 91 ? -13.155 -10.397 10.184 1.00 81.75 91 ARG A CA 1
ATOM 703 C C . ARG A 1 91 ? -13.078 -9.030 10.869 1.00 81.75 91 ARG A C 1
ATOM 705 O O . ARG A 1 91 ? -13.493 -8.933 12.019 1.00 81.75 91 ARG A O 1
ATOM 712 N N . THR A 1 92 ? -12.540 -7.998 10.218 1.00 80.00 92 THR A N 1
ATOM 713 C CA . THR A 1 92 ? -12.315 -6.698 10.872 1.00 80.00 92 THR A CA 1
ATOM 714 C C . THR A 1 92 ? -13.427 -5.700 10.567 1.00 80.00 92 THR A C 1
ATOM 716 O O . THR A 1 92 ? -14.320 -5.496 11.385 1.00 80.00 92 THR A O 1
ATOM 719 N N . ASN A 1 93 ? -13.389 -5.063 9.397 1.00 79.50 93 ASN A N 1
ATOM 720 C CA . ASN A 1 93 ? -14.313 -4.004 9.009 1.00 79.50 93 ASN A CA 1
ATOM 721 C C . ASN A 1 93 ? -14.525 -4.019 7.490 1.00 79.50 93 ASN A C 1
ATOM 723 O O . ASN A 1 93 ? -13.565 -4.071 6.722 1.00 79.50 93 ASN A O 1
ATOM 727 N N . VAL A 1 94 ? -15.782 -3.908 7.056 1.00 85.12 94 VAL A N 1
ATOM 728 C CA . VAL A 1 94 ? -16.163 -3.865 5.635 1.00 85.12 94 VAL A CA 1
ATOM 729 C C . VAL A 1 94 ? -15.433 -2.746 4.884 1.00 85.12 94 VAL A C 1
ATOM 731 O O . VAL A 1 94 ? -15.024 -2.948 3.743 1.00 85.12 94 VAL A O 1
ATOM 734 N N . ALA A 1 95 ? -15.187 -1.598 5.523 1.00 84.62 95 ALA A N 1
ATOM 735 C CA . ALA A 1 95 ? -14.440 -0.498 4.916 1.00 84.62 95 ALA A CA 1
ATOM 736 C C . ALA A 1 95 ? -12.993 -0.888 4.557 1.00 84.62 95 ALA A C 1
ATOM 738 O O . ALA A 1 95 ? -12.492 -0.485 3.509 1.00 84.62 95 ALA A O 1
ATOM 739 N N . LEU A 1 96 ? -12.337 -1.714 5.380 1.00 83.50 96 LEU A N 1
ATOM 740 C CA . LEU A 1 96 ? -10.980 -2.201 5.109 1.00 83.50 96 LEU A CA 1
ATOM 741 C C . LEU A 1 96 ? -10.962 -3.259 4.013 1.00 83.50 96 LEU A C 1
ATOM 743 O O . LEU A 1 96 ? -10.070 -3.240 3.169 1.00 83.50 96 LEU A O 1
ATOM 747 N N . ILE A 1 97 ? -11.968 -4.133 3.985 1.00 85.69 97 ILE A N 1
ATOM 748 C CA . ILE A 1 97 ? -12.128 -5.119 2.910 1.00 85.69 97 ILE A CA 1
ATOM 749 C C . ILE A 1 97 ? -12.275 -4.395 1.566 1.00 85.69 97 ILE A C 1
ATOM 751 O O . ILE A 1 97 ? -11.589 -4.738 0.605 1.00 85.69 97 ILE A O 1
ATOM 755 N N . LEU A 1 98 ? -13.114 -3.354 1.506 1.00 87.69 98 LEU A N 1
ATOM 756 C CA . LEU A 1 98 ? -13.277 -2.531 0.306 1.00 87.69 98 LEU A CA 1
ATOM 757 C C . LEU A 1 98 ? -11.980 -1.807 -0.064 1.00 87.69 98 LEU A C 1
ATOM 759 O O . LEU A 1 98 ? -11.589 -1.840 -1.228 1.00 87.69 98 LEU A O 1
ATOM 763 N N . PHE A 1 99 ? -11.288 -1.202 0.906 1.00 87.69 99 PHE A N 1
ATOM 764 C CA . PHE A 1 99 ? -10.008 -0.535 0.664 1.00 87.69 99 PHE A CA 1
ATOM 765 C C . PHE A 1 99 ? -8.981 -1.485 0.031 1.00 87.69 99 PHE A C 1
ATOM 767 O O . PHE A 1 99 ? -8.438 -1.174 -1.030 1.00 87.69 99 PHE A O 1
ATOM 774 N N . PHE A 1 100 ? -8.765 -2.666 0.617 1.00 87.06 100 PHE A N 1
ATOM 775 C CA . PHE A 1 100 ? -7.826 -3.648 0.071 1.00 87.06 100 PHE A CA 1
ATOM 776 C C . PHE A 1 100 ? -8.282 -4.222 -1.270 1.00 87.06 100 PHE A C 1
ATOM 778 O O . PHE A 1 100 ? -7.445 -4.455 -2.139 1.00 87.06 100 PHE A O 1
ATOM 785 N N . PHE A 1 101 ? -9.586 -4.404 -1.481 1.00 86.44 101 PHE A N 1
ATOM 786 C CA . PHE A 1 101 ? -10.126 -4.863 -2.759 1.00 86.44 101 PHE A CA 1
ATOM 787 C C . PHE A 1 101 ? -9.886 -3.850 -3.888 1.00 86.44 101 PHE A C 1
ATOM 789 O O . PHE A 1 101 ? -9.360 -4.209 -4.942 1.00 86.44 101 PHE A O 1
ATOM 796 N N . PHE A 1 102 ? -10.208 -2.572 -3.664 1.00 87.62 102 PHE A N 1
ATOM 797 C CA . PHE A 1 102 ? -9.948 -1.515 -4.646 1.00 87.62 102 PHE A CA 1
ATOM 798 C C . PHE A 1 102 ? -8.451 -1.323 -4.888 1.00 87.62 102 PHE A C 1
ATOM 800 O O . PHE A 1 102 ? -8.033 -1.172 -6.036 1.00 87.62 102 PHE A O 1
ATOM 807 N N . PHE A 1 103 ? -7.637 -1.385 -3.833 1.00 86.38 103 PHE A N 1
ATOM 808 C CA . PHE A 1 103 ? -6.185 -1.294 -3.956 1.00 86.38 103 PHE A CA 1
ATOM 809 C C . PHE A 1 103 ? -5.603 -2.471 -4.753 1.00 86.38 103 PHE A C 1
ATOM 811 O O . PHE A 1 103 ? -4.752 -2.264 -5.617 1.00 86.38 103 PHE A O 1
ATOM 818 N N . LEU A 1 104 ? -6.111 -3.691 -4.550 1.00 86.19 104 LEU A N 1
ATOM 819 C CA . LEU A 1 104 ? -5.721 -4.864 -5.332 1.00 86.19 104 LEU A CA 1
ATOM 820 C C . LEU A 1 104 ? -6.116 -4.717 -6.809 1.00 86.19 104 LEU A C 1
ATOM 822 O O . LEU A 1 104 ? -5.293 -4.981 -7.683 1.00 86.19 104 LEU A O 1
ATOM 826 N N . CYS A 1 105 ? -7.332 -4.246 -7.101 1.00 83.69 105 CYS A N 1
ATOM 827 C CA . CYS A 1 105 ? -7.765 -3.943 -8.471 1.00 83.69 105 CYS A CA 1
ATOM 828 C C . CYS A 1 105 ? -6.857 -2.901 -9.139 1.00 83.69 105 CYS A C 1
ATOM 830 O O . CYS A 1 105 ? -6.456 -3.071 -10.291 1.00 83.69 105 CYS A O 1
ATOM 832 N N . GLN A 1 106 ? -6.488 -1.848 -8.409 1.00 84.38 106 GLN A N 1
ATOM 833 C CA . GLN A 1 106 ? -5.568 -0.829 -8.901 1.00 84.38 106 GLN A CA 1
ATOM 834 C C . GLN A 1 106 ? -4.174 -1.411 -9.191 1.00 84.38 106 GLN A C 1
ATOM 836 O O . GLN A 1 106 ? -3.604 -1.124 -10.244 1.00 84.38 106 GLN A O 1
ATOM 841 N N . LEU A 1 107 ? -3.633 -2.247 -8.296 1.00 81.81 107 LEU A N 1
ATOM 842 C CA . LEU A 1 107 ? -2.350 -2.932 -8.496 1.00 81.81 107 LEU A CA 1
ATOM 843 C C . LEU A 1 107 ? -2.387 -3.885 -9.696 1.00 81.81 107 LEU A C 1
ATOM 845 O O . LEU A 1 107 ? -1.465 -3.874 -10.506 1.00 81.81 107 LEU A O 1
ATOM 849 N N . MET A 1 108 ? -3.465 -4.653 -9.867 1.00 77.25 108 MET A N 1
ATOM 850 C CA . MET A 1 108 ? -3.659 -5.523 -11.035 1.00 77.25 108 MET A CA 1
ATOM 851 C C . MET A 1 108 ? -3.679 -4.722 -12.346 1.00 77.25 108 MET A C 1
ATOM 853 O O . MET A 1 108 ? -3.097 -5.160 -13.338 1.00 77.25 108 MET A O 1
ATOM 857 N N . GLY A 1 109 ? -4.280 -3.526 -12.340 1.00 78.81 109 GLY A N 1
ATOM 858 C CA . GLY A 1 109 ? -4.234 -2.591 -13.468 1.00 78.81 109 GLY A CA 1
ATOM 859 C C . GLY A 1 109 ? -2.816 -2.107 -13.800 1.00 78.81 109 GLY A C 1
ATOM 860 O O . GLY A 1 109 ? -2.482 -1.940 -14.969 1.00 78.81 109 GLY A O 1
ATOM 861 N N . TYR A 1 110 ? -1.952 -1.947 -12.794 1.00 72.38 110 TYR A N 1
ATOM 862 C CA . TYR A 1 110 ? -0.541 -1.598 -12.998 1.00 72.38 110 TYR A CA 1
ATOM 863 C C . TYR A 1 110 ? 0.352 -2.792 -13.361 1.00 72.38 110 TYR A C 1
ATOM 865 O O . TYR A 1 110 ? 1.399 -2.578 -13.963 1.00 72.38 110 TYR A O 1
ATOM 873 N N . LEU A 1 111 ? -0.042 -4.031 -13.040 1.00 66.56 111 LEU A N 1
ATOM 874 C CA . LEU A 1 111 ? 0.711 -5.251 -13.369 1.00 66.56 111 LEU A CA 1
ATOM 875 C C . LEU A 1 111 ? 0.495 -5.754 -14.806 1.00 66.56 111 LEU A C 1
ATOM 877 O O . LEU A 1 111 ? 1.249 -6.617 -15.252 1.00 66.56 111 LEU A O 1
ATOM 881 N N . GLN A 1 112 ? -0.476 -5.216 -15.553 1.00 64.31 112 GLN A N 1
ATOM 882 C CA . GLN A 1 112 ? -0.733 -5.614 -16.947 1.00 64.31 112 GLN A CA 1
ATOM 883 C C . GLN A 1 112 ? 0.495 -5.562 -17.880 1.00 64.31 112 GLN A C 1
ATOM 885 O O . GLN A 1 112 ? 0.629 -6.469 -18.703 1.00 64.31 112 GLN A O 1
ATOM 890 N N . PRO A 1 113 ? 1.429 -4.595 -17.758 1.00 60.66 113 PRO A N 1
ATOM 891 C CA . PRO A 1 113 ? 2.672 -4.624 -18.516 1.00 60.66 113 PRO A CA 1
ATOM 892 C C . PRO A 1 113 ? 3.523 -5.850 -18.155 1.00 60.66 113 PRO A C 1
ATOM 894 O O . PRO A 1 113 ? 4.044 -6.511 -19.045 1.00 60.66 113 PRO A O 1
ATOM 897 N N . VAL A 1 114 ? 3.626 -6.214 -16.871 1.00 62.16 114 VAL A N 1
ATOM 898 C CA . VAL A 1 114 ? 4.490 -7.307 -16.385 1.00 62.16 114 VAL A CA 1
ATOM 899 C C . VAL A 1 114 ? 4.011 -8.666 -16.890 1.00 62.16 114 VAL A C 1
ATOM 901 O O . VAL A 1 114 ? 4.803 -9.427 -17.447 1.00 62.16 114 VAL A O 1
ATOM 904 N N . THR A 1 115 ? 2.719 -8.973 -16.756 1.00 60.62 115 THR A N 1
ATOM 905 C CA . THR A 1 115 ? 2.145 -10.227 -17.279 1.00 60.62 115 THR A CA 1
ATOM 906 C C . THR A 1 115 ? 2.193 -10.286 -18.803 1.00 60.62 115 THR A C 1
ATOM 908 O O . THR A 1 115 ? 2.387 -11.366 -19.355 1.00 60.62 115 THR A O 1
ATOM 911 N N . PHE A 1 116 ? 2.091 -9.145 -19.488 1.00 60.53 116 PHE A N 1
ATOM 912 C CA . PHE A 1 116 ? 2.281 -9.061 -20.935 1.00 60.53 116 PHE A CA 1
ATOM 913 C C . PHE A 1 116 ? 3.738 -9.337 -21.348 1.00 60.53 116 PHE A C 1
ATOM 915 O O . PHE A 1 116 ? 3.973 -10.139 -22.248 1.00 60.53 116 PHE A O 1
ATOM 922 N N . PHE A 1 117 ? 4.732 -8.766 -20.657 1.00 61.75 117 PHE A N 1
ATOM 923 C CA . PHE A 1 117 ? 6.154 -9.009 -20.945 1.00 61.75 117 PHE A CA 1
ATOM 924 C C . PHE A 1 117 ? 6.589 -10.447 -20.634 1.00 61.75 117 PHE A C 1
ATOM 926 O O . PHE A 1 117 ? 7.286 -11.063 -21.444 1.00 61.75 117 PHE A O 1
ATOM 933 N N . TYR A 1 118 ? 6.165 -11.006 -19.495 1.00 62.97 118 TYR A N 1
ATOM 934 C CA . TYR A 1 118 ? 6.411 -12.419 -19.184 1.00 62.97 118 TYR A CA 1
ATOM 935 C C . TYR A 1 118 ? 5.654 -13.347 -20.146 1.00 62.97 118 TYR A C 1
ATOM 937 O O . TYR A 1 118 ? 6.228 -14.332 -20.604 1.00 62.97 118 TYR A O 1
ATOM 945 N N . GLY A 1 119 ? 4.419 -13.006 -20.524 1.00 59.38 119 GLY A N 1
ATOM 946 C CA . GLY A 1 119 ? 3.633 -13.741 -21.518 1.00 59.38 119 GLY A CA 1
ATOM 947 C C . GLY A 1 119 ? 4.289 -13.774 -22.901 1.00 59.38 119 GLY A C 1
ATOM 948 O O . GLY A 1 119 ? 4.383 -14.844 -23.495 1.00 59.38 119 GLY A O 1
ATOM 949 N N . ILE A 1 120 ? 4.829 -12.646 -23.381 1.00 62.69 120 ILE A N 1
ATOM 950 C CA . ILE A 1 120 ? 5.584 -12.584 -24.647 1.00 62.69 120 ILE A CA 1
ATOM 951 C C . ILE A 1 120 ? 6.835 -13.460 -24.586 1.00 62.69 120 ILE A C 1
ATOM 953 O O . ILE A 1 120 ? 7.102 -14.203 -25.527 1.00 62.69 120 ILE A O 1
ATOM 957 N N . LYS A 1 121 ? 7.596 -13.419 -23.484 1.00 68.88 121 LYS A N 1
ATOM 958 C CA . LYS A 1 121 ? 8.797 -14.256 -23.343 1.00 68.88 121 LYS A CA 1
ATOM 959 C C . LYS A 1 121 ? 8.479 -15.749 -23.310 1.00 68.88 121 LYS A C 1
ATOM 961 O O . LYS A 1 121 ? 9.223 -16.527 -23.897 1.00 68.88 121 LYS A O 1
ATOM 966 N N . ILE A 1 122 ? 7.388 -16.139 -22.651 1.00 70.06 122 ILE A N 1
ATOM 967 C CA . ILE A 1 122 ? 6.927 -17.533 -22.615 1.00 70.06 122 ILE A CA 1
ATOM 968 C C . ILE A 1 122 ? 6.452 -17.977 -24.002 1.00 70.06 122 ILE A C 1
ATOM 970 O O . ILE A 1 122 ? 6.799 -19.073 -24.430 1.00 70.06 122 ILE A O 1
ATOM 974 N N . CYS A 1 123 ? 5.711 -17.126 -24.717 1.00 65.62 123 CYS A N 1
ATOM 975 C CA . CYS A 1 123 ? 5.236 -17.417 -26.070 1.00 65.62 123 CYS A CA 1
ATOM 976 C C . CYS A 1 123 ? 6.409 -17.596 -27.049 1.00 65.62 123 CYS A C 1
ATOM 978 O O . CYS A 1 123 ? 6.466 -18.586 -27.769 1.00 65.62 123 CYS A O 1
ATOM 980 N N . HIS A 1 124 ? 7.400 -16.703 -26.994 1.00 74.75 124 HIS A N 1
ATOM 981 C CA . HIS A 1 124 ? 8.583 -16.775 -27.853 1.00 74.75 124 HIS A CA 1
ATOM 982 C C . HIS A 1 124 ? 9.470 -17.993 -27.541 1.00 74.75 124 HIS A C 1
ATOM 984 O O . HIS A 1 124 ? 9.939 -18.668 -28.450 1.00 74.75 124 HIS A O 1
ATOM 990 N N . ALA A 1 125 ? 9.647 -18.335 -26.258 1.00 76.19 125 ALA A N 1
ATOM 991 C CA . ALA A 1 125 ? 10.385 -19.537 -25.861 1.00 76.19 125 ALA A CA 1
ATOM 992 C C . ALA A 1 125 ? 9.656 -20.841 -26.244 1.00 76.19 125 ALA A C 1
ATOM 994 O O . ALA A 1 125 ? 10.297 -21.862 -26.489 1.00 76.19 125 ALA A O 1
ATOM 995 N N . GLN A 1 126 ? 8.320 -20.824 -26.286 1.00 75.62 126 GLN A N 1
ATOM 996 C CA . GLN A 1 126 ? 7.514 -21.940 -26.788 1.00 75.62 126 GLN A CA 1
ATOM 997 C C . GLN A 1 126 ? 7.657 -22.118 -28.303 1.00 75.62 126 GLN A C 1
ATOM 999 O O . GLN A 1 126 ? 7.726 -23.255 -28.766 1.00 75.62 126 GLN A O 1
ATOM 1004 N N . GLU A 1 127 ? 7.720 -21.020 -29.054 1.00 83.69 127 GLU A N 1
ATOM 1005 C CA . GLU A 1 127 ? 7.846 -21.028 -30.514 1.00 83.69 127 GLU A CA 1
ATOM 1006 C C . GLU A 1 127 ? 9.198 -21.605 -30.965 1.00 83.69 127 GLU A C 1
ATOM 1008 O O . GLU A 1 127 ? 9.214 -22.542 -31.763 1.00 83.69 127 GLU A O 1
ATOM 1013 N N . GLU A 1 128 ? 10.316 -21.181 -30.357 1.00 84.50 128 GLU A N 1
ATOM 1014 C CA . GLU A 1 128 ? 11.641 -21.761 -30.647 1.00 84.50 128 GLU A CA 1
ATOM 1015 C C . GLU A 1 128 ? 11.694 -23.270 -30.351 1.00 84.50 128 GLU A C 1
ATOM 1017 O O . GLU A 1 128 ? 12.207 -24.056 -31.149 1.00 84.50 128 GLU A O 1
ATOM 1022 N N . LEU A 1 129 ? 11.135 -23.714 -29.2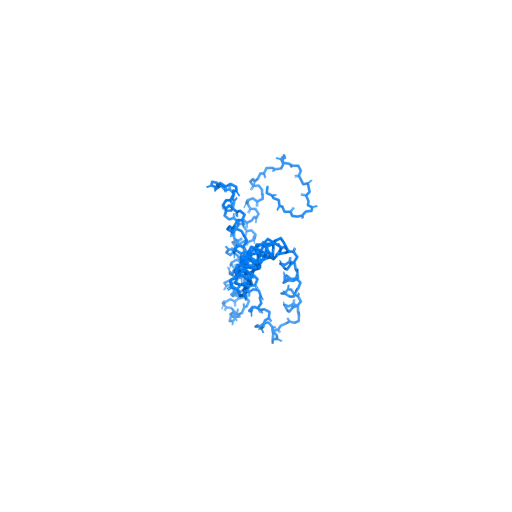20 1.00 83.56 129 LEU A N 1
ATOM 1023 C CA . LEU A 1 129 ? 11.103 -25.139 -28.869 1.00 83.56 129 LEU A CA 1
ATOM 1024 C C . LEU A 1 129 ? 10.282 -25.970 -29.864 1.00 83.56 129 LEU A C 1
ATOM 1026 O O . LEU A 1 129 ? 10.639 -27.115 -30.153 1.00 83.56 129 LEU A O 1
ATOM 1030 N N . LEU A 1 130 ? 9.189 -25.410 -30.386 1.00 85.50 130 LEU A N 1
ATOM 1031 C CA . LEU A 1 130 ? 8.343 -26.082 -31.365 1.00 85.50 130 LEU A CA 1
ATOM 1032 C C . LEU A 1 130 ? 9.066 -26.238 -32.709 1.00 85.50 130 LEU A C 1
ATOM 1034 O O . LEU A 1 130 ? 9.005 -27.315 -33.306 1.00 85.50 130 LEU A O 1
ATOM 1038 N N . GLU A 1 131 ? 9.796 -25.211 -33.148 1.00 88.38 131 GLU A N 1
ATOM 1039 C CA . GLU A 1 131 ? 10.623 -25.271 -34.359 1.00 88.38 131 GLU A CA 1
ATOM 1040 C C . GLU A 1 131 ? 11.734 -26.324 -34.236 1.00 88.38 131 GLU A C 1
ATOM 1042 O O . GLU A 1 131 ? 11.905 -27.151 -35.138 1.00 88.38 131 GLU A O 1
ATOM 1047 N N . TYR A 1 132 ? 12.415 -26.387 -33.086 1.00 81.94 132 TYR A N 1
ATOM 1048 C CA . TYR A 1 132 ? 13.432 -27.409 -32.812 1.00 81.94 132 TYR A CA 1
ATOM 1049 C C . TYR A 1 132 ? 12.869 -28.835 -32.873 1.00 81.94 132 TYR A C 1
ATOM 1051 O O . TYR A 1 132 ? 13.478 -29.726 -33.475 1.00 81.94 132 TYR A O 1
ATOM 1059 N N . LEU A 1 133 ? 11.698 -29.068 -32.275 1.00 83.19 133 LEU A N 1
ATOM 1060 C CA . LEU A 1 133 ? 11.059 -30.384 -32.294 1.00 83.19 133 LEU A CA 1
ATOM 1061 C C . LEU A 1 133 ? 10.576 -30.766 -33.697 1.00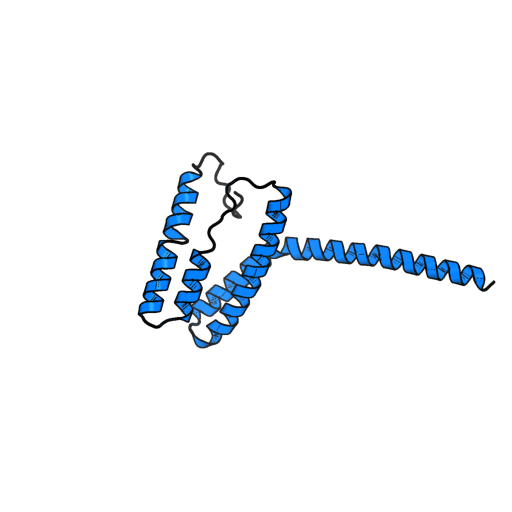 83.19 133 LEU A C 1
ATOM 1063 O O . LEU A 1 133 ? 10.756 -31.912 -34.107 1.00 83.19 133 LEU A O 1
ATOM 1067 N N . GLN A 1 134 ? 10.021 -29.822 -34.462 1.00 86.12 134 GLN A N 1
ATOM 1068 C CA . GLN A 1 134 ? 9.627 -30.074 -35.851 1.00 86.12 134 GLN A CA 1
ATOM 1069 C C . GLN A 1 134 ? 10.825 -30.385 -36.751 1.00 86.12 134 GLN A C 1
ATOM 1071 O O . GLN A 1 134 ? 10.705 -31.211 -37.658 1.00 86.12 134 GLN A O 1
ATOM 1076 N N . GLN A 1 135 ? 11.980 -29.768 -36.500 1.00 90.00 135 GLN A N 1
ATOM 1077 C CA . GLN A 1 135 ? 13.205 -30.030 -37.249 1.00 90.00 135 GLN A CA 1
ATOM 1078 C C . GLN A 1 135 ? 13.800 -31.410 -36.925 1.00 90.00 135 GLN A C 1
ATOM 1080 O O . GLN A 1 135 ? 14.218 -32.123 -37.837 1.00 90.00 135 GLN A O 1
ATOM 1085 N N . GLN A 1 136 ? 13.766 -31.829 -35.656 1.00 87.06 136 GLN A N 1
ATOM 1086 C CA . GLN A 1 136 ? 14.158 -33.184 -35.241 1.00 87.06 136 GLN A CA 1
ATOM 1087 C C . GLN A 1 136 ? 13.232 -34.260 -35.822 1.00 87.06 136 GLN A C 1
ATOM 1089 O O . GLN A 1 136 ? 13.706 -35.281 -36.317 1.00 87.06 136 GLN A O 1
ATOM 1094 N N . LEU A 1 137 ? 11.917 -34.025 -35.805 1.00 86.38 137 LEU A N 1
ATOM 1095 C CA . LEU A 1 137 ? 10.944 -34.981 -36.334 1.00 86.38 137 LEU A CA 1
ATOM 1096 C C . LEU A 1 137 ? 11.116 -35.195 -37.844 1.00 86.38 137 LEU A C 1
ATOM 1098 O O . LEU A 1 137 ? 11.055 -36.328 -38.314 1.00 86.38 137 LEU A O 1
ATOM 1102 N N . ARG A 1 138 ? 11.384 -34.116 -38.592 1.00 83.25 138 ARG A N 1
ATOM 1103 C CA . ARG A 1 138 ? 11.621 -34.175 -40.041 1.00 83.25 138 ARG A CA 1
ATOM 1104 C C . ARG A 1 138 ? 12.892 -34.966 -40.373 1.00 83.25 138 ARG A C 1
ATOM 1106 O O . ARG A 1 138 ? 12.854 -35.834 -41.232 1.00 83.25 138 ARG A O 1
ATOM 1113 N N . GLY A 1 139 ? 13.970 -34.751 -39.613 1.00 84.56 139 GLY A N 1
ATOM 1114 C CA . GLY A 1 139 ? 15.217 -35.503 -39.781 1.00 84.56 139 GLY A CA 1
ATOM 1115 C C . GLY A 1 139 ? 15.096 -37.002 -39.483 1.00 84.56 139 GLY A C 1
ATOM 1116 O O . GLY A 1 139 ? 15.825 -37.791 -40.073 1.00 84.56 139 GLY A O 1
ATOM 1117 N N . MET A 1 140 ? 14.173 -37.418 -38.607 1.00 78.94 140 MET A N 1
ATOM 1118 C CA . MET A 1 140 ? 13.897 -38.845 -38.377 1.00 78.94 140 MET A CA 1
ATOM 1119 C C . MET A 1 140 ? 13.100 -39.486 -39.522 1.00 78.94 140 MET A C 1
ATOM 1121 O O . MET A 1 140 ? 13.343 -40.646 -39.836 1.00 78.94 140 MET A O 1
ATOM 1125 N N . GLN A 1 141 ? 12.195 -38.746 -40.172 1.00 80.12 141 GLN A N 1
ATOM 1126 C CA . GLN A 1 141 ? 11.436 -39.256 -41.324 1.00 80.12 141 GLN A CA 1
ATOM 1127 C C . GLN A 1 141 ? 12.326 -39.506 -42.548 1.00 80.12 141 GLN A C 1
ATOM 1129 O O . GLN A 1 141 ? 12.081 -40.446 -43.298 1.00 80.12 141 GLN A O 1
ATOM 1134 N N . ASP A 1 142 ? 13.383 -38.712 -42.720 1.00 78.00 142 ASP A N 1
ATOM 1135 C CA . ASP A 1 142 ? 14.327 -38.862 -43.834 1.00 78.00 142 ASP A CA 1
ATOM 1136 C C . ASP A 1 142 ? 15.257 -40.090 -43.686 1.00 78.00 142 ASP A C 1
ATOM 1138 O O . ASP A 1 142 ? 15.923 -40.476 -44.643 1.00 78.00 142 ASP A O 1
ATOM 1142 N N . LEU A 1 143 ? 15.314 -40.708 -42.498 1.00 72.19 143 LEU A N 1
ATOM 1143 C CA . LEU A 1 143 ? 16.119 -41.902 -42.185 1.00 72.19 143 LEU A CA 1
ATOM 1144 C C . LEU A 1 143 ? 15.323 -43.219 -42.259 1.00 72.19 143 LEU A C 1
ATOM 1146 O O . LEU A 1 143 ? 15.922 -44.291 -42.180 1.00 72.19 143 LEU A O 1
ATOM 1150 N N . GLU A 1 144 ? 13.994 -43.151 -42.382 1.00 67.75 144 GLU A N 1
ATOM 1151 C CA . GLU A 1 144 ? 13.102 -44.318 -42.497 1.00 67.75 144 GLU A CA 1
ATOM 1152 C C . GLU A 1 144 ? 12.833 -44.755 -43.956 1.00 67.75 144 GLU A C 1
ATOM 1154 O O . GLU A 1 144 ? 12.092 -45.717 -44.172 1.00 67.75 144 GLU A O 1
ATOM 1159 N N . VAL A 1 145 ? 13.441 -44.089 -44.951 1.00 58.12 145 VAL A N 1
ATOM 1160 C CA . VAL A 1 145 ? 13.352 -44.401 -46.399 1.00 58.12 145 VAL A CA 1
ATOM 1161 C C . VAL A 1 145 ? 14.669 -44.975 -46.912 1.00 58.12 145 VAL A C 1
ATOM 1163 O O . VAL A 1 145 ? 14.611 -45.966 -47.675 1.00 58.12 145 VAL A O 1
#

Sequence (145 aa):
MYIAGATVPISTSPYIAMGRALFYDGLIQFLAGLFELSLGNNFHAFIFCSYASTFNFLSGVIDTSVQYKALDVFYVGWTIFTLAMLIASIRTNVALILFFFFFLCQLMGYLQPVTFFYGIKICHAQEELLEYLQQQLRGMQDLEV

Radius of gyration: 23.27 Å; chains: 1; bounding box: 37×68×68 Å

Organism: NCBI:txid392033

Foldseek 3Di:
DDDPDDPDDPPPDVVVVLVCCLVPQAPVLQVVLVVCVVVVNPLSSVVSNVRNVPRCPPPDDDDPVVSVVVVLVVLVVVLVVLVVSLVVCPPPDPVSVVVSVVVNVVSVVVCVVVCVVVVVVVVVVVVVVVVVVVVVVVVVVVVVD

pLDDT: mean 75.18, std 13.84, range [32.59, 91.31]